Protein AF-A0A9D7NZW2-F1 (afdb_monomer_lite)

Radius of gyration: 24.14 Å; chains: 1; bounding box: 44×39×93 Å

Foldseek 3Di:
DDDDDDDDPCPDPVVVVVVVVVVVVVVVVLVVQLLVLLQLLLVLLVVLVVLVVCVVVVVDDLLVSLVSNVVSLVSNVVSLVSHDPPDPLNVLNVVLCVQNVDSVSSSCCVVVVVVVNNVSSVVSNVCQQPDADPPRDGSYDDDDD

Sequence (145 aa):
MTRSSLPYFSGSMMGLVTMALLSILTLGCLGSKQDRSIAKVGRHMQRIHEAEYAYSLRKATSSWTAARMHKEVEGIRKQFDVIADTAAIKEPLRAFLERWPTAERIEGSLIDGEQAFMSAVTGFYLRGLVQRKEGAKTMFPIRRP

pLDDT: mean 75.9, std 19.47, range [37.5, 97.56]

Structure (mmCIF, N/CA/C/O backbone):
data_AF-A0A9D7NZW2-F1
#
_entry.id   AF-A0A9D7NZW2-F1
#
loop_
_atom_site.group_PDB
_atom_site.id
_atom_site.type_symbol
_atom_site.label_atom_id
_atom_site.label_alt_id
_atom_site.label_comp_id
_atom_site.label_asym_id
_atom_site.label_entity_id
_atom_site.label_seq_id
_atom_site.pdbx_PDB_ins_code
_atom_site.Cartn_x
_atom_site.Cartn_y
_atom_site.Cartn_z
_atom_site.occupancy
_atom_site.B_iso_or_equiv
_atom_site.auth_seq_id
_atom_site.auth_comp_id
_atom_site.auth_asym_id
_atom_site.auth_atom_id
_atom_site.pdbx_PDB_model_num
ATOM 1 N N . MET A 1 1 ? -29.475 -17.629 75.521 1.00 45.56 1 MET A N 1
ATOM 2 C CA . MET A 1 1 ? -28.407 -16.748 75.004 1.00 45.56 1 MET A CA 1
ATOM 3 C C . MET A 1 1 ? -27.435 -17.597 74.204 1.00 45.56 1 MET A C 1
ATOM 5 O O . MET A 1 1 ? -26.778 -18.408 74.828 1.00 45.56 1 MET A O 1
ATOM 9 N N . THR A 1 2 ? -27.366 -17.413 72.881 1.00 44.94 2 THR A N 1
ATOM 10 C CA . THR A 1 2 ? -26.158 -17.555 72.035 1.00 44.94 2 THR A CA 1
ATOM 11 C C . THR A 1 2 ? -26.512 -17.056 70.630 1.00 44.94 2 THR A C 1
ATOM 13 O O . THR A 1 2 ? -27.337 -17.635 69.932 1.00 44.94 2 THR A O 1
ATOM 16 N N . ARG A 1 3 ? -25.934 -15.908 70.253 1.00 43.94 3 ARG A N 1
ATOM 17 C CA . ARG A 1 3 ? -25.918 -15.375 68.884 1.00 43.94 3 ARG A CA 1
ATOM 18 C C . ARG A 1 3 ? -24.909 -16.184 68.073 1.00 43.94 3 ARG A C 1
ATOM 20 O O . ARG A 1 3 ? -23.821 -16.466 68.571 1.00 43.94 3 ARG A O 1
ATOM 27 N N . SER A 1 4 ? -25.203 -16.459 66.810 1.00 42.22 4 SER A N 1
ATOM 28 C CA . SER A 1 4 ? -24.166 -16.789 65.832 1.00 42.22 4 SER A CA 1
ATOM 29 C C . SER A 1 4 ? -24.454 -16.048 64.535 1.00 42.22 4 SER A C 1
ATOM 31 O O . SER A 1 4 ? -25.570 -16.018 64.026 1.00 42.22 4 SER A O 1
ATOM 33 N N . SER A 1 5 ? -23.424 -15.325 64.135 1.00 44.28 5 SER A N 1
ATOM 34 C CA . SER A 1 5 ? -23.350 -14.205 63.215 1.00 44.28 5 SER A CA 1
ATOM 35 C C . SER A 1 5 ? -23.244 -14.640 61.756 1.00 44.28 5 SER A C 1
ATOM 37 O O . SER A 1 5 ? -22.528 -15.583 61.434 1.00 44.28 5 SER A O 1
ATOM 39 N N . LEU A 1 6 ? -23.909 -13.886 60.878 1.00 46.72 6 LEU A N 1
ATOM 40 C CA . LEU A 1 6 ? -23.685 -13.897 59.431 1.00 46.72 6 LEU A CA 1
ATOM 41 C C . LEU A 1 6 ? -22.228 -13.514 59.104 1.00 46.72 6 LEU A C 1
ATOM 43 O O . LEU A 1 6 ? -21.664 -12.658 59.795 1.00 46.72 6 LEU A O 1
ATOM 47 N N . PRO A 1 7 ? -21.622 -14.076 58.043 1.00 45.72 7 PRO A N 1
ATOM 48 C CA . PRO A 1 7 ? -20.312 -13.643 57.587 1.00 45.72 7 PRO A CA 1
ATOM 49 C C . PRO A 1 7 ? -20.412 -12.272 56.906 1.00 45.72 7 PRO A C 1
ATOM 51 O O . PRO A 1 7 ? -21.147 -12.072 55.940 1.00 45.72 7 PRO A O 1
ATOM 54 N N . TYR A 1 8 ? -19.636 -11.329 57.433 1.00 40.97 8 TYR A N 1
ATOM 55 C CA . TYR A 1 8 ? -19.355 -10.029 56.836 1.00 40.97 8 TYR A CA 1
ATOM 56 C C . TYR A 1 8 ? -18.543 -10.238 55.546 1.00 40.97 8 TYR A C 1
ATOM 58 O O . TYR A 1 8 ? -17.362 -10.574 55.592 1.00 40.97 8 TYR A O 1
ATOM 66 N N . PHE A 1 9 ? -19.164 -10.024 54.386 1.00 43.81 9 PHE A N 1
ATOM 67 C CA . PHE A 1 9 ? -18.452 -9.833 53.122 1.00 43.81 9 PHE A CA 1
ATOM 68 C C . PHE A 1 9 ? -17.892 -8.403 53.094 1.00 43.81 9 PHE A C 1
ATOM 70 O O . PHE A 1 9 ? -18.504 -7.491 52.543 1.00 43.81 9 PHE A O 1
ATOM 77 N N . SER A 1 10 ? -16.720 -8.179 53.693 1.00 41.91 10 SER A N 1
ATOM 78 C CA . SER A 1 10 ? -15.925 -6.969 53.437 1.00 41.91 10 SER A CA 1
ATOM 79 C C . SER A 1 10 ? -14.994 -7.198 52.241 1.00 41.91 10 SER A C 1
ATOM 81 O O . SER A 1 10 ? -13.768 -7.186 52.337 1.00 41.91 10 SER A O 1
ATOM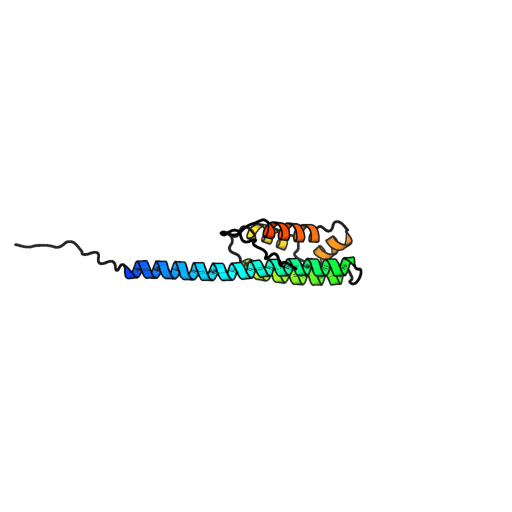 83 N N . GLY A 1 11 ? -15.595 -7.418 51.071 1.00 45.88 11 GLY A N 1
ATOM 84 C CA . GLY A 1 11 ? -14.885 -7.339 49.798 1.00 45.88 11 GLY A CA 1
ATOM 85 C C . GLY A 1 11 ? -14.524 -5.881 49.525 1.00 45.88 11 GLY A C 1
ATOM 86 O O . GLY A 1 11 ? -15.383 -5.082 49.167 1.00 45.88 11 GLY A O 1
ATOM 87 N N . SER A 1 12 ? -13.262 -5.524 49.757 1.00 46.00 12 SER A N 1
ATOM 88 C CA . SER A 1 12 ? -12.729 -4.176 49.560 1.00 46.00 12 SER A CA 1
ATOM 89 C C . SER A 1 12 ? -13.046 -3.642 48.156 1.00 46.00 12 SER A C 1
ATOM 91 O O . SER A 1 12 ? -12.507 -4.128 47.159 1.00 46.00 12 SER A O 1
ATOM 93 N N . MET A 1 13 ? -13.869 -2.588 48.078 1.00 46.97 13 MET A N 1
ATOM 94 C CA . MET A 1 13 ? -14.114 -1.809 46.853 1.00 46.97 13 MET A CA 1
ATOM 95 C C . MET A 1 13 ? -12.811 -1.346 46.172 1.00 46.97 13 MET A C 1
ATOM 97 O O . MET A 1 13 ? -12.808 -1.109 44.966 1.00 46.97 13 MET A O 1
ATOM 101 N N . MET A 1 14 ? -11.686 -1.262 46.896 1.00 43.72 14 MET A N 1
ATOM 102 C CA . MET A 1 14 ? -10.393 -0.872 46.318 1.00 43.72 14 MET A CA 1
ATOM 103 C C . MET A 1 14 ? -9.835 -1.913 45.335 1.00 43.72 14 MET A C 1
ATOM 105 O O . MET A 1 14 ? -9.137 -1.530 44.396 1.00 43.72 14 MET A O 1
ATOM 109 N N . GLY A 1 15 ? -10.163 -3.204 45.491 1.00 41.41 15 GLY A N 1
ATOM 110 C CA . GLY A 1 15 ? -9.719 -4.265 44.571 1.00 41.41 15 GLY A CA 1
ATOM 111 C C . GLY A 1 15 ? -10.400 -4.200 43.197 1.00 41.41 15 GLY A C 1
ATOM 112 O O . GLY A 1 15 ? -9.761 -4.398 42.167 1.00 41.41 15 GLY A O 1
ATOM 113 N N . LEU A 1 16 ? -11.688 -3.841 43.166 1.00 45.28 16 LEU A N 1
ATOM 114 C CA . LEU A 1 16 ? -12.441 -3.652 41.919 1.00 45.28 16 LEU A CA 1
ATOM 115 C C . LEU A 1 16 ? -12.025 -2.366 41.191 1.00 45.28 16 LEU A C 1
ATOM 117 O O . LEU A 1 16 ? -11.879 -2.365 39.969 1.00 45.28 16 LEU A O 1
ATOM 121 N N . VAL A 1 17 ? -11.773 -1.286 41.936 1.00 51.62 17 VAL A N 1
ATOM 122 C CA . VAL A 1 17 ? -11.343 -0.001 41.363 1.00 51.62 17 VAL A CA 1
ATOM 123 C C . VAL A 1 17 ? -9.935 -0.093 40.760 1.00 51.62 17 VAL A C 1
ATOM 125 O O . VAL A 1 17 ? -9.697 0.443 39.678 1.00 51.62 17 VAL A O 1
ATOM 128 N N . THR A 1 18 ? -9.010 -0.821 41.396 1.00 51.69 18 THR A N 1
ATOM 129 C CA . THR A 1 18 ? -7.650 -1.020 40.856 1.00 51.69 18 THR A CA 1
ATOM 130 C C . THR A 1 18 ? -7.635 -1.886 39.594 1.00 51.69 18 THR A C 1
ATOM 132 O O . THR A 1 18 ? -6.951 -1.533 38.633 1.00 51.69 18 THR A O 1
ATOM 135 N N . MET A 1 19 ? -8.442 -2.950 39.532 1.00 45.84 19 MET A N 1
ATOM 136 C CA . MET A 1 19 ? -8.615 -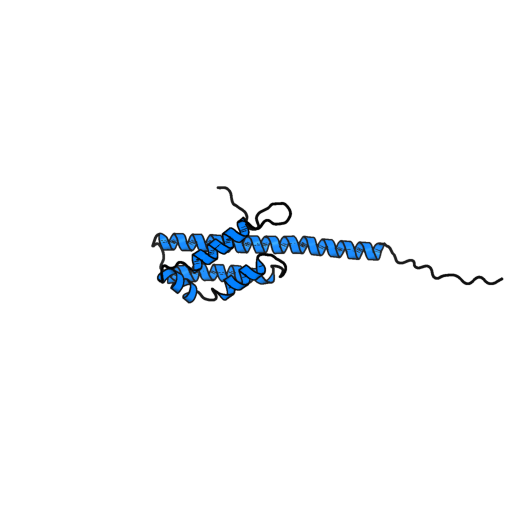3.768 38.319 1.00 45.84 19 MET A CA 1
ATOM 137 C C . MET A 1 19 ? -9.222 -2.969 37.151 1.00 45.84 19 MET A C 1
ATOM 139 O O . MET A 1 19 ? -8.755 -3.075 36.013 1.00 45.84 19 MET A O 1
ATOM 143 N N . ALA A 1 20 ? -10.210 -2.111 37.422 1.00 50.22 20 ALA A N 1
ATOM 144 C CA . ALA A 1 20 ? -10.810 -1.244 36.407 1.00 50.22 20 ALA A CA 1
ATOM 145 C C . ALA A 1 20 ? -9.817 -0.187 35.880 1.00 50.22 20 ALA A C 1
ATOM 147 O O . ALA A 1 20 ? -9.712 0.016 34.671 1.00 50.22 20 ALA A O 1
ATOM 148 N N . LEU A 1 21 ? -9.022 0.436 36.758 1.00 46.97 21 LEU A N 1
ATOM 149 C CA . LEU A 1 21 ? -8.011 1.432 36.372 1.00 46.97 21 LEU A CA 1
ATOM 150 C C . LEU A 1 21 ? -6.861 0.835 35.541 1.00 46.97 21 LEU A C 1
ATOM 152 O O . LEU A 1 21 ? -6.436 1.452 34.564 1.00 46.97 21 LEU A O 1
ATOM 156 N N . LEU A 1 22 ? -6.394 -0.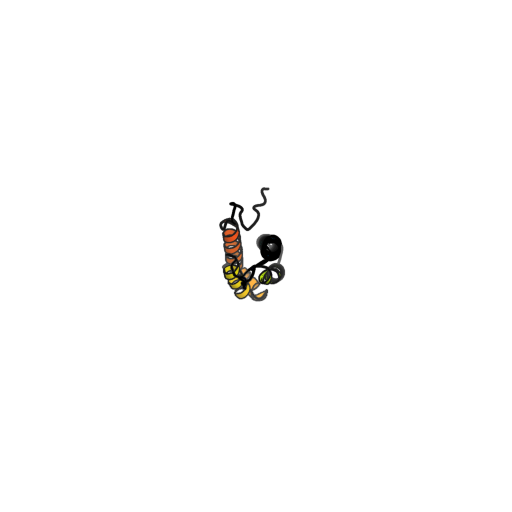376 35.867 1.00 46.31 22 LEU A N 1
ATOM 157 C CA . LEU A 1 22 ? -5.391 -1.105 35.071 1.00 46.31 22 LEU A CA 1
ATOM 158 C C . LEU A 1 22 ? -5.922 -1.506 33.684 1.00 46.31 22 LEU A C 1
ATOM 160 O O . LEU A 1 22 ? -5.193 -1.434 32.690 1.00 46.31 22 LEU A O 1
ATOM 164 N N . SER A 1 23 ? -7.205 -1.857 33.599 1.00 45.78 23 SER A N 1
ATOM 165 C CA . SER A 1 23 ? -7.876 -2.156 32.328 1.00 45.78 23 SER A CA 1
ATOM 166 C C . SER A 1 23 ? -7.977 -0.908 31.437 1.00 45.78 23 SER A C 1
ATOM 168 O O . SER A 1 23 ? -7.725 -0.973 30.237 1.00 45.78 23 SER A O 1
ATOM 170 N N . ILE A 1 24 ? -8.246 0.264 32.019 1.00 49.97 24 ILE A N 1
ATOM 171 C CA . ILE A 1 24 ? -8.351 1.534 31.277 1.00 49.97 24 ILE A CA 1
ATOM 172 C C . ILE A 1 24 ? -6.968 2.057 30.838 1.00 49.97 24 ILE A C 1
ATOM 174 O O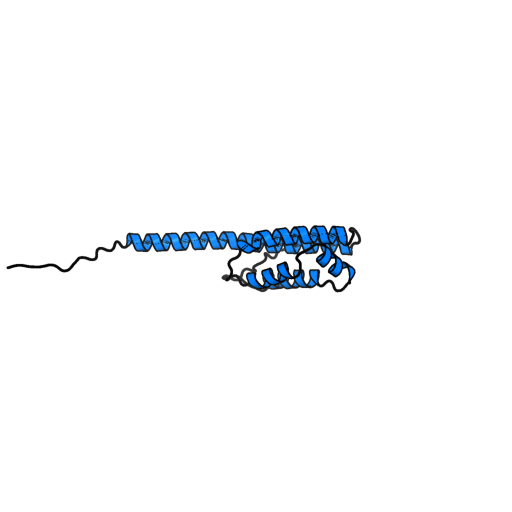 . ILE A 1 24 ? -6.816 2.546 29.716 1.00 49.97 24 ILE A O 1
ATOM 178 N N . LEU A 1 25 ? -5.931 1.910 31.672 1.00 44.69 25 LEU A N 1
ATOM 179 C CA . LEU A 1 25 ? -4.551 2.300 31.335 1.00 44.69 25 LEU A CA 1
ATOM 180 C C . LEU A 1 25 ? -3.947 1.445 30.211 1.00 44.69 25 LEU A C 1
ATOM 182 O O . LEU A 1 25 ? -3.237 1.969 29.346 1.00 44.69 25 LEU A O 1
ATOM 186 N N . THR A 1 26 ? -4.243 0.143 30.187 1.00 46.91 26 THR A N 1
ATOM 187 C CA . THR A 1 26 ? -3.812 -0.749 29.097 1.00 46.91 26 THR A CA 1
ATOM 188 C C . THR A 1 26 ? -4.541 -0.430 27.790 1.00 46.91 26 THR A C 1
ATOM 190 O O . THR A 1 26 ? -3.883 -0.313 26.754 1.00 46.91 26 THR A O 1
ATOM 193 N N . LEU A 1 27 ? -5.850 -0.163 27.835 1.00 47.56 27 LEU A N 1
ATOM 194 C CA . LEU A 1 27 ? -6.645 0.261 26.673 1.00 47.56 27 LEU A CA 1
ATOM 195 C C . LEU A 1 27 ? -6.163 1.597 26.073 1.00 47.56 27 LEU A C 1
ATOM 197 O O . LEU A 1 27 ? -5.991 1.698 24.856 1.00 47.56 27 LEU A O 1
ATOM 201 N N . GLY A 1 28 ? -5.857 2.600 26.906 1.00 44.81 28 GLY A N 1
ATOM 202 C CA . GLY A 1 28 ? -5.348 3.900 26.442 1.00 44.81 28 GLY A CA 1
ATOM 203 C C . GLY A 1 28 ? -3.954 3.825 25.800 1.00 44.81 28 GLY A C 1
ATOM 204 O O . GLY A 1 28 ? -3.692 4.453 24.768 1.00 44.81 28 GLY A O 1
ATOM 205 N N . CYS A 1 29 ? -3.056 3.004 26.358 1.00 53.31 29 CYS A N 1
ATOM 206 C CA . CYS A 1 29 ? -1.724 2.779 25.789 1.00 53.31 29 CYS A CA 1
ATOM 207 C C . CYS A 1 29 ? -1.767 1.964 24.485 1.00 53.31 29 CYS A C 1
ATOM 209 O O . CYS A 1 29 ? -1.044 2.309 23.542 1.00 53.31 29 CYS A O 1
ATOM 211 N N . LEU A 1 30 ? -2.607 0.922 24.400 1.00 55.03 30 LEU A N 1
ATOM 212 C CA . LEU A 1 30 ? -2.778 0.129 23.176 1.00 55.03 30 LEU A CA 1
ATOM 213 C C . LEU A 1 30 ? -3.347 0.970 22.028 1.00 55.03 30 LEU A C 1
ATOM 215 O O . LEU A 1 30 ? -2.792 0.924 20.927 1.00 55.03 30 LEU A O 1
ATOM 219 N N . GLY A 1 31 ? -4.359 1.805 22.296 1.00 59.91 31 GLY A N 1
ATOM 220 C CA . GLY A 1 31 ? -4.915 2.727 21.300 1.00 59.91 31 GLY A CA 1
ATOM 221 C C . GLY A 1 31 ? -3.848 3.656 20.714 1.00 59.91 31 GLY A C 1
ATOM 222 O O . GLY A 1 31 ? -3.717 3.778 19.497 1.00 59.91 31 GLY A O 1
ATOM 223 N N . SER A 1 32 ? -2.977 4.223 21.559 1.00 72.12 32 SER A N 1
ATOM 224 C CA . SER A 1 32 ? -1.898 5.112 21.098 1.00 72.12 32 SER A CA 1
ATOM 225 C C . SER A 1 32 ? -0.835 4.412 20.230 1.00 72.12 32 SER A C 1
ATOM 227 O O . SER A 1 32 ? -0.298 5.014 19.294 1.00 72.12 32 SER A O 1
ATOM 229 N N . LYS A 1 33 ? -0.515 3.140 20.517 1.00 81.19 33 LYS A N 1
ATOM 230 C CA . LYS A 1 33 ? 0.469 2.350 19.756 1.00 81.19 33 LYS A CA 1
ATOM 231 C C . LYS A 1 33 ? -0.098 1.912 18.412 1.00 81.19 33 LYS A C 1
ATOM 233 O O . LYS A 1 33 ? 0.567 2.109 17.394 1.00 81.19 33 LYS A O 1
ATOM 238 N N . GLN A 1 34 ? -1.325 1.396 18.404 1.00 83.88 34 GLN A N 1
ATOM 239 C CA . GLN A 1 34 ? -2.035 1.040 17.179 1.00 83.88 34 GLN A CA 1
ATOM 240 C C . GLN A 1 34 ? -2.161 2.257 16.261 1.00 83.88 34 GLN A C 1
ATOM 242 O O . GLN A 1 34 ? -1.817 2.182 15.084 1.00 83.88 34 GLN A O 1
ATOM 247 N N . ASP A 1 35 ? -2.540 3.412 16.802 1.00 82.25 35 ASP A N 1
ATOM 248 C CA . ASP A 1 35 ? -2.680 4.649 16.037 1.00 82.25 35 ASP A CA 1
ATOM 249 C C . ASP A 1 35 ? -1.385 5.079 15.345 1.00 82.25 35 ASP A C 1
ATOM 251 O O . ASP A 1 35 ? -1.393 5.445 14.164 1.00 82.25 35 ASP A O 1
ATOM 255 N N . ARG A 1 36 ? -0.254 4.981 16.050 1.00 85.44 36 ARG A N 1
ATOM 256 C CA . ARG A 1 36 ? 1.070 5.251 15.473 1.00 85.44 36 ARG A CA 1
ATOM 257 C C . ARG A 1 36 ? 1.430 4.246 14.382 1.00 85.44 36 ARG A C 1
ATOM 259 O O . ARG A 1 36 ? 2.014 4.656 13.377 1.00 85.44 36 ARG A O 1
ATOM 266 N N . SER A 1 37 ? 1.097 2.970 14.563 1.00 88.69 37 SER A N 1
ATOM 267 C CA . SER A 1 37 ? 1.331 1.916 13.567 1.00 88.69 37 SER A CA 1
ATOM 268 C C . SER A 1 37 ? 0.499 2.138 12.306 1.00 88.69 37 SER A C 1
ATOM 270 O O . SER A 1 37 ? 1.056 2.138 11.211 1.00 88.69 37 SER A O 1
ATOM 272 N N . ILE A 1 38 ? -0.788 2.467 12.441 1.00 86.50 38 ILE A N 1
ATOM 273 C CA . ILE A 1 38 ? -1.660 2.832 11.311 1.00 86.50 38 ILE A CA 1
ATOM 274 C C . ILE A 1 38 ? -1.094 4.048 10.565 1.00 86.50 38 ILE A C 1
ATOM 276 O O . ILE A 1 38 ? -0.971 4.036 9.340 1.00 86.50 38 ILE A O 1
ATOM 280 N N . ALA A 1 39 ? -0.653 5.079 11.292 1.00 84.62 39 ALA A N 1
ATOM 281 C CA . ALA A 1 39 ? -0.036 6.250 10.675 1.00 84.62 39 ALA A CA 1
ATOM 282 C C . ALA A 1 39 ? 1.282 5.919 9.943 1.00 84.62 39 ALA A C 1
ATOM 284 O O . ALA A 1 39 ? 1.601 6.559 8.940 1.00 84.62 39 ALA A O 1
ATOM 285 N N . LYS A 1 40 ? 2.064 4.940 10.423 1.00 90.88 40 LYS A N 1
ATOM 286 C CA . LYS A 1 40 ? 3.258 4.444 9.713 1.00 90.88 40 LYS A CA 1
ATOM 287 C C . LYS A 1 40 ? 2.881 3.726 8.421 1.00 90.88 40 LYS A C 1
ATOM 289 O O . LYS A 1 40 ? 3.508 4.010 7.407 1.00 90.88 40 LYS A O 1
ATOM 294 N N . VAL A 1 41 ? 1.850 2.875 8.438 1.00 91.12 41 VAL A N 1
ATOM 295 C CA . VAL A 1 41 ? 1.342 2.214 7.222 1.00 91.12 41 VAL A CA 1
ATOM 296 C C . VAL A 1 41 ? 0.983 3.256 6.160 1.00 91.12 41 VAL A C 1
ATOM 298 O O . VAL A 1 41 ? 1.471 3.169 5.038 1.00 91.12 41 VAL A O 1
ATOM 301 N N . GLY A 1 42 ? 0.237 4.303 6.530 1.00 87.50 42 GLY A N 1
ATOM 302 C CA . GLY A 1 42 ? -0.100 5.392 5.604 1.00 87.50 42 GLY A CA 1
ATOM 303 C C . GLY A 1 42 ? 1.125 6.105 5.013 1.00 87.50 42 GLY A C 1
ATOM 304 O O . GLY A 1 42 ? 1.143 6.410 3.824 1.00 87.50 42 GLY A O 1
ATOM 305 N N . ARG A 1 43 ? 2.185 6.323 5.809 1.00 89.31 43 ARG A N 1
ATOM 306 C CA . ARG A 1 43 ? 3.444 6.922 5.319 1.00 89.31 43 ARG A CA 1
ATOM 307 C C . ARG A 1 43 ? 4.182 6.028 4.327 1.00 89.31 43 ARG A C 1
ATOM 309 O O . ARG A 1 43 ? 4.744 6.544 3.368 1.00 89.31 43 ARG A O 1
ATOM 316 N N . HIS A 1 44 ? 4.196 4.718 4.550 1.00 94.12 44 HIS A N 1
ATOM 317 C CA . HIS A 1 44 ? 4.796 3.780 3.604 1.00 94.12 44 HIS A CA 1
ATOM 318 C C . HIS A 1 44 ? 4.019 3.749 2.281 1.00 94.12 44 HIS A C 1
ATOM 320 O O . HIS A 1 44 ? 4.638 3.821 1.225 1.00 94.12 44 HIS A O 1
ATOM 326 N N . MET A 1 45 ? 2.679 3.766 2.325 1.00 91.94 45 MET A N 1
ATOM 327 C CA . MET A 1 45 ? 1.855 3.877 1.110 1.00 91.94 45 MET A CA 1
ATOM 328 C C . MET A 1 45 ? 2.149 5.165 0.327 1.00 91.94 45 MET A C 1
ATOM 330 O O . MET A 1 45 ? 2.303 5.130 -0.890 1.00 91.94 45 MET A O 1
ATOM 334 N N . GLN A 1 46 ? 2.314 6.297 1.016 1.00 88.69 46 GLN A N 1
ATOM 335 C CA . GLN A 1 46 ? 2.701 7.555 0.371 1.00 88.69 46 GLN A CA 1
ATOM 336 C C . GLN A 1 46 ? 4.084 7.471 -0.301 1.00 88.69 46 GLN A C 1
ATOM 338 O O . GLN A 1 46 ? 4.248 7.920 -1.430 1.00 88.69 46 GLN A O 1
ATOM 343 N N . ARG A 1 47 ? 5.076 6.857 0.352 1.00 91.75 47 ARG A N 1
ATOM 344 C CA . ARG A 1 47 ? 6.419 6.674 -0.231 1.00 91.75 47 ARG A CA 1
ATOM 345 C C . ARG A 1 47 ? 6.427 5.741 -1.438 1.00 91.75 47 ARG A C 1
ATOM 347 O O . ARG A 1 47 ? 7.251 5.914 -2.331 1.00 91.75 47 ARG A O 1
ATOM 354 N N . ILE A 1 48 ? 5.515 4.770 -1.475 1.00 93.44 48 ILE A N 1
ATOM 355 C CA . ILE A 1 48 ? 5.302 3.932 -2.658 1.00 93.44 48 ILE A CA 1
ATOM 356 C C . ILE A 1 48 ? 4.814 4.796 -3.831 1.00 93.44 48 ILE A C 1
ATOM 358 O O . ILE A 1 48 ? 5.373 4.690 -4.919 1.00 93.44 48 ILE A O 1
ATOM 362 N N . HIS A 1 49 ? 3.867 5.715 -3.608 1.00 89.62 49 HIS A N 1
ATOM 363 C CA . HIS A 1 49 ? 3.457 6.684 -4.635 1.00 89.62 49 HIS A CA 1
ATOM 364 C C . HIS A 1 49 ? 4.602 7.603 -5.089 1.00 89.62 49 HIS A C 1
ATOM 366 O O . HIS A 1 49 ? 4.737 7.869 -6.278 1.00 89.62 49 HIS A O 1
ATOM 372 N N . GLU A 1 50 ? 5.467 8.058 -4.180 1.00 88.38 50 GLU A N 1
ATOM 373 C CA . GLU A 1 50 ? 6.646 8.859 -4.552 1.00 88.38 50 GLU A CA 1
ATOM 374 C C . GLU A 1 50 ? 7.626 8.073 -5.443 1.00 88.38 50 GLU A C 1
ATOM 376 O O . GLU A 1 50 ? 8.214 8.634 -6.371 1.00 88.38 50 GLU A O 1
ATOM 381 N N . ALA A 1 51 ? 7.798 6.772 -5.183 1.00 89.00 51 ALA A N 1
ATOM 382 C CA . ALA A 1 51 ? 8.616 5.897 -6.020 1.00 89.00 51 ALA A CA 1
ATOM 383 C C . ALA A 1 51 ? 7.989 5.681 -7.408 1.00 89.00 51 ALA A C 1
ATOM 385 O O . ALA A 1 51 ? 8.708 5.726 -8.406 1.00 89.00 51 ALA A O 1
ATOM 386 N N . GLU A 1 52 ? 6.666 5.501 -7.480 1.00 88.31 52 GLU A N 1
ATOM 387 C CA . GLU A 1 52 ? 5.930 5.397 -8.749 1.00 88.31 52 GLU A CA 1
ATOM 388 C C . GLU A 1 52 ? 6.086 6.667 -9.583 1.00 88.31 52 GLU A C 1
ATOM 390 O O . GLU A 1 52 ? 6.432 6.593 -10.760 1.00 88.31 52 GLU A O 1
ATOM 395 N N . TYR A 1 53 ? 5.951 7.833 -8.954 1.00 84.81 53 TYR A N 1
ATOM 396 C CA . TYR A 1 53 ? 6.122 9.112 -9.629 1.00 84.81 53 TYR A CA 1
ATOM 397 C C . TYR A 1 53 ? 7.537 9.281 -10.211 1.00 84.81 53 TYR A C 1
ATOM 399 O O . TYR A 1 53 ? 7.716 9.771 -11.324 1.00 84.81 53 TYR A O 1
ATOM 407 N N . ALA A 1 54 ? 8.578 8.843 -9.497 1.00 83.56 54 ALA A N 1
ATOM 408 C CA . ALA A 1 54 ? 9.939 8.866 -10.036 1.00 83.56 54 ALA A CA 1
ATOM 409 C C . ALA A 1 54 ? 10.104 7.933 -11.253 1.00 83.56 54 ALA A C 1
ATOM 411 O O . ALA A 1 54 ? 10.804 8.285 -12.210 1.00 83.56 54 ALA A O 1
ATOM 412 N N . TYR A 1 55 ? 9.450 6.770 -11.229 1.00 84.94 55 TYR A N 1
ATOM 413 C CA . TYR A 1 55 ? 9.446 5.816 -12.337 1.00 84.94 55 TYR A CA 1
ATOM 414 C C . TYR A 1 55 ? 8.703 6.347 -13.566 1.00 84.94 55 TYR A C 1
ATOM 416 O O . TYR A 1 55 ? 9.246 6.290 -14.669 1.00 84.94 55 TYR A O 1
ATOM 424 N N . SER A 1 56 ? 7.519 6.942 -13.391 1.00 84.06 56 SER A N 1
ATOM 425 C CA . SER A 1 56 ? 6.734 7.510 -14.498 1.00 84.06 56 SER A CA 1
ATOM 426 C C . SER A 1 56 ? 7.445 8.682 -15.184 1.00 84.06 56 SER A C 1
ATOM 428 O O . SER A 1 56 ? 7.350 8.845 -16.401 1.00 84.06 56 SER A O 1
ATOM 430 N N . LEU A 1 57 ? 8.276 9.425 -14.446 1.00 84.00 57 LEU A N 1
ATOM 431 C CA . LEU A 1 57 ? 9.191 10.431 -14.998 1.00 84.00 57 LEU A CA 1
ATOM 432 C C . LEU A 1 57 ? 10.430 9.845 -15.706 1.00 84.00 57 LEU A C 1
ATOM 434 O O . LEU A 1 57 ? 11.326 10.603 -16.082 1.00 84.00 57 LEU A O 1
ATOM 438 N N . ARG A 1 58 ? 10.518 8.516 -15.867 1.00 80.19 58 ARG A N 1
ATOM 439 C CA . ARG A 1 58 ? 11.665 7.778 -16.433 1.00 80.19 58 ARG A CA 1
ATOM 440 C C . ARG A 1 58 ? 12.997 8.068 -15.730 1.00 80.19 58 ARG A C 1
ATOM 442 O O . ARG A 1 58 ? 14.061 7.949 -16.332 1.00 80.19 58 ARG A O 1
ATOM 449 N N . LYS A 1 59 ? 12.951 8.438 -14.446 1.00 77.94 59 LYS A N 1
ATOM 450 C CA . LYS A 1 59 ? 14.147 8.713 -13.625 1.00 77.94 59 LYS A CA 1
ATOM 451 C C . LYS A 1 59 ? 14.717 7.457 -12.960 1.00 77.94 59 LYS A C 1
ATOM 453 O O . LYS A 1 59 ? 15.753 7.536 -12.307 1.00 77.94 59 LYS A O 1
ATOM 458 N N . ALA A 1 60 ? 14.039 6.320 -13.098 1.00 81.00 60 ALA A N 1
ATOM 459 C CA . ALA A 1 60 ? 14.422 5.043 -12.512 1.00 81.00 60 ALA A CA 1
ATOM 460 C C . ALA A 1 60 ? 14.002 3.873 -13.413 1.00 81.00 60 ALA A C 1
ATOM 462 O O . ALA A 1 60 ? 13.076 3.995 -14.213 1.00 81.00 60 ALA A O 1
ATOM 463 N N . THR A 1 61 ? 14.670 2.729 -13.260 1.00 88.56 61 THR A N 1
ATOM 464 C CA . THR A 1 61 ? 14.272 1.471 -13.907 1.00 88.56 61 THR A CA 1
ATOM 465 C C . THR A 1 61 ? 13.139 0.794 -13.132 1.00 88.56 61 THR A C 1
ATOM 467 O O . THR A 1 61 ? 12.919 1.089 -11.951 1.00 88.56 61 THR A O 1
ATOM 470 N N . SER A 1 62 ? 12.427 -0.132 -13.781 1.00 89.06 62 SER A N 1
ATOM 471 C CA . SER A 1 62 ? 11.377 -0.946 -13.151 1.00 89.06 62 SER A CA 1
ATOM 472 C C . SER A 1 62 ? 11.917 -1.703 -11.937 1.00 89.06 62 SER A C 1
ATOM 474 O O . SER A 1 62 ? 11.363 -1.578 -10.849 1.00 89.06 62 SER A O 1
ATOM 476 N N . SER A 1 63 ? 13.059 -2.378 -12.091 1.00 92.50 63 SER A N 1
ATOM 477 C CA . SER A 1 63 ? 13.694 -3.180 -11.041 1.00 92.50 63 SER A CA 1
ATOM 478 C C . SER A 1 63 ? 14.088 -2.351 -9.819 1.00 92.50 63 SER A C 1
ATOM 480 O O . SER A 1 63 ? 13.738 -2.686 -8.685 1.00 92.50 63 SER A O 1
ATOM 482 N N . TRP A 1 64 ? 14.741 -1.201 -10.033 1.00 92.81 64 TRP A N 1
ATOM 483 C CA . TRP A 1 64 ? 15.107 -0.309 -8.930 1.00 92.81 64 TRP A CA 1
ATOM 484 C C . TRP A 1 64 ? 13.869 0.217 -8.194 1.00 92.81 64 TRP A C 1
ATOM 486 O O . TRP A 1 64 ? 13.840 0.280 -6.961 1.00 92.81 64 TRP A O 1
ATOM 496 N N . THR A 1 65 ? 12.828 0.569 -8.952 1.00 92.81 65 THR A N 1
ATOM 497 C CA . THR A 1 65 ? 11.569 1.088 -8.408 1.00 92.81 65 THR A CA 1
ATOM 498 C C . THR A 1 65 ? 10.850 0.018 -7.594 1.00 92.81 65 THR A C 1
ATOM 500 O O . THR A 1 65 ? 10.469 0.274 -6.451 1.00 92.81 65 THR A O 1
ATOM 503 N N . ALA A 1 66 ? 10.733 -1.194 -8.132 1.00 94.69 66 ALA A N 1
ATOM 504 C CA . ALA A 1 66 ? 10.101 -2.326 -7.473 1.00 94.69 66 ALA A CA 1
ATOM 505 C C . ALA A 1 66 ? 10.826 -2.716 -6.178 1.00 94.69 66 ALA A C 1
ATOM 507 O O . ALA A 1 66 ? 10.175 -2.891 -5.148 1.00 94.69 66 ALA A O 1
ATOM 508 N N . ALA A 1 67 ? 12.163 -2.753 -6.178 1.00 95.56 67 ALA A N 1
ATOM 509 C CA . ALA A 1 67 ? 12.950 -3.001 -4.969 1.00 95.56 67 ALA A CA 1
ATOM 510 C C . ALA A 1 67 ? 12.710 -1.926 -3.892 1.00 95.56 67 ALA A C 1
ATOM 512 O O . ALA A 1 67 ? 12.573 -2.230 -2.702 1.00 95.56 67 ALA A O 1
ATOM 513 N N . ARG A 1 68 ? 12.607 -0.653 -4.297 1.00 95.75 68 ARG A N 1
ATOM 514 C CA . ARG A 1 68 ? 12.301 0.451 -3.379 1.00 95.75 68 ARG A CA 1
ATOM 515 C C . ARG A 1 68 ? 10.884 0.347 -2.813 1.00 95.75 68 ARG A C 1
ATOM 517 O O . ARG A 1 68 ? 10.709 0.518 -1.609 1.00 95.75 68 ARG A O 1
ATOM 524 N N . MET A 1 69 ? 9.894 0.045 -3.648 1.00 96.25 69 MET A N 1
ATOM 525 C CA . MET A 1 69 ? 8.508 -0.162 -3.220 1.00 96.25 69 MET A CA 1
ATOM 526 C C . MET A 1 69 ? 8.385 -1.362 -2.278 1.00 96.25 69 MET A C 1
ATOM 528 O O . MET A 1 69 ? 7.752 -1.252 -1.230 1.00 96.25 69 MET A O 1
ATOM 532 N N . HIS A 1 70 ? 9.047 -2.476 -2.595 1.00 97.44 70 HIS A N 1
ATOM 533 C CA . HIS A 1 70 ? 9.072 -3.673 -1.753 1.00 97.44 70 HIS A CA 1
ATOM 534 C C . HIS A 1 70 ? 9.661 -3.391 -0.369 1.00 97.44 70 HIS A C 1
ATOM 536 O O . HIS A 1 70 ? 9.093 -3.800 0.641 1.00 97.44 70 HIS A O 1
ATOM 542 N N . LYS A 1 71 ? 10.727 -2.586 -0.284 1.00 97.56 71 LYS A N 1
ATOM 543 C CA . LYS A 1 71 ? 11.278 -2.139 1.005 1.00 97.56 71 LYS A CA 1
ATOM 544 C C . LYS A 1 71 ? 10.247 -1.396 1.864 1.00 97.56 71 LYS A C 1
ATOM 546 O O . LYS A 1 71 ? 10.236 -1.553 3.087 1.00 97.56 71 LYS A O 1
ATOM 551 N N . GLU A 1 72 ? 9.383 -0.591 1.250 1.00 97.31 72 GLU A N 1
ATOM 552 C CA . GLU A 1 72 ? 8.290 0.073 1.965 1.00 97.31 72 GLU A CA 1
ATOM 553 C C . GLU A 1 72 ? 7.185 -0.927 2.361 1.00 97.31 72 GLU A C 1
ATOM 555 O O . GLU A 1 72 ? 6.679 -0.838 3.481 1.00 97.31 72 GLU A O 1
ATOM 560 N N . VAL A 1 73 ? 6.876 -1.928 1.523 1.00 96.75 73 VAL A N 1
ATOM 561 C CA . VAL A 1 73 ? 5.974 -3.052 1.867 1.00 96.75 73 VAL A CA 1
ATOM 562 C C . VAL A 1 73 ? 6.491 -3.838 3.077 1.00 96.75 73 VAL A C 1
ATOM 564 O O . VAL A 1 73 ? 5.727 -4.140 3.993 1.00 96.75 73 VAL A O 1
ATOM 567 N N . GLU A 1 74 ? 7.795 -4.082 3.172 1.00 97.25 74 GLU A N 1
ATOM 568 C CA . GLU A 1 74 ? 8.404 -4.701 4.356 1.00 97.25 74 GLU A CA 1
ATOM 569 C C . GLU A 1 74 ? 8.332 -3.793 5.596 1.00 97.25 74 GLU A C 1
ATOM 571 O O . GLU A 1 74 ? 8.141 -4.257 6.725 1.00 97.25 74 GLU A O 1
ATOM 576 N N . GLY A 1 75 ? 8.408 -2.473 5.405 1.00 95.38 75 GLY A N 1
ATOM 577 C CA . GLY A 1 75 ? 8.118 -1.496 6.457 1.00 95.38 75 GLY A CA 1
ATOM 578 C C . GLY A 1 75 ? 6.687 -1.612 6.996 1.00 95.38 75 GLY A C 1
ATOM 579 O O . GLY A 1 75 ? 6.477 -1.555 8.214 1.00 95.38 75 GLY A O 1
ATOM 580 N N . ILE A 1 76 ? 5.723 -1.844 6.101 1.00 94.44 76 ILE A N 1
ATOM 581 C CA . ILE A 1 76 ? 4.314 -2.091 6.428 1.00 94.44 76 ILE A CA 1
ATOM 582 C C . ILE A 1 76 ? 4.148 -3.424 7.167 1.00 94.44 76 ILE A C 1
ATOM 584 O O . ILE A 1 76 ? 3.486 -3.448 8.207 1.00 94.44 76 ILE A O 1
ATOM 588 N N . ARG A 1 77 ? 4.782 -4.505 6.691 1.00 95.31 77 ARG A N 1
ATOM 589 C CA . ARG A 1 77 ? 4.729 -5.840 7.317 1.00 95.31 77 ARG A CA 1
ATOM 590 C C . ARG A 1 77 ? 5.140 -5.788 8.790 1.00 95.31 77 ARG A C 1
ATOM 592 O O . ARG A 1 77 ? 4.443 -6.329 9.639 1.00 95.31 77 ARG A O 1
ATOM 599 N N . LYS A 1 78 ? 6.176 -5.012 9.126 1.00 94.31 78 LYS A N 1
ATOM 600 C CA . LYS A 1 78 ? 6.623 -4.787 10.518 1.00 94.31 78 LYS A CA 1
ATOM 601 C C . LYS A 1 78 ? 5.595 -4.098 11.422 1.00 94.31 78 LYS A C 1
ATOM 603 O O . LYS A 1 78 ? 5.757 -4.113 12.638 1.00 94.31 78 LYS A O 1
ATOM 608 N N . GLN A 1 79 ? 4.590 -3.424 10.861 1.00 93.12 79 GLN A N 1
ATOM 609 C CA . GLN A 1 79 ? 3.515 -2.806 11.646 1.00 93.12 79 GLN A CA 1
ATOM 610 C C . GLN A 1 79 ? 2.308 -3.735 11.819 1.00 93.12 79 GLN A C 1
ATOM 612 O O . GLN A 1 79 ? 1.452 -3.438 12.652 1.00 93.12 79 GLN A O 1
ATOM 617 N N . PHE A 1 80 ? 2.228 -4.827 11.049 1.00 91.19 80 PHE A N 1
ATOM 618 C CA . PHE A 1 80 ? 1.052 -5.690 10.971 1.00 91.19 80 PHE A CA 1
ATOM 619 C C . PHE A 1 80 ? 0.671 -6.281 12.330 1.00 91.19 80 PHE A C 1
ATOM 621 O O . PHE A 1 80 ? -0.486 -6.172 12.727 1.00 91.19 80 PHE A O 1
ATOM 628 N N . ASP A 1 81 ? 1.633 -6.820 13.079 1.00 88.25 81 ASP A N 1
ATOM 629 C CA . ASP A 1 81 ? 1.380 -7.477 14.372 1.00 88.25 81 ASP A CA 1
ATOM 630 C C . ASP A 1 81 ? 0.970 -6.500 15.480 1.00 88.25 81 ASP A C 1
ATOM 632 O O . ASP A 1 81 ? 0.345 -6.882 16.463 1.00 88.25 81 ASP A O 1
ATOM 636 N N . VAL A 1 82 ? 1.281 -5.212 15.314 1.00 88.56 82 VAL A N 1
ATOM 637 C CA . VAL A 1 82 ? 0.910 -4.164 16.279 1.00 88.56 82 VAL A CA 1
ATOM 638 C C . VAL A 1 82 ? -0.538 -3.704 16.087 1.00 88.56 82 VAL A C 1
ATOM 640 O O . VAL A 1 82 ? -1.113 -3.069 16.970 1.00 88.56 82 VAL A O 1
ATOM 643 N N . ILE A 1 83 ? -1.131 -3.978 14.925 1.00 86.44 83 ILE A N 1
ATOM 644 C CA . ILE A 1 83 ? -2.518 -3.628 14.621 1.00 86.44 83 ILE A CA 1
ATOM 645 C C . ILE A 1 83 ? -3.413 -4.755 15.143 1.00 86.44 83 ILE A C 1
ATOM 647 O O . ILE A 1 83 ? -3.224 -5.909 14.761 1.00 86.44 83 ILE A O 1
ATOM 651 N N . ALA A 1 84 ? -4.386 -4.427 15.995 1.00 86.50 84 ALA A N 1
ATOM 652 C CA . ALA A 1 84 ? -5.322 -5.411 16.533 1.00 86.50 84 ALA A CA 1
ATOM 653 C C . ALA A 1 84 ? -6.118 -6.113 15.422 1.00 86.50 84 ALA A C 1
ATOM 655 O O . ALA A 1 84 ? -6.456 -5.497 14.408 1.00 86.50 84 ALA A O 1
ATOM 656 N N . ASP A 1 85 ? -6.474 -7.378 15.639 1.00 86.06 85 ASP A N 1
ATOM 657 C CA . ASP A 1 85 ? -7.246 -8.163 14.666 1.00 86.06 85 ASP A CA 1
ATOM 658 C C . ASP A 1 85 ? -8.657 -7.604 14.439 1.00 86.06 85 ASP A C 1
ATOM 660 O O . ASP A 1 85 ? -9.224 -7.741 13.360 1.00 86.06 85 ASP A O 1
ATOM 664 N N . THR A 1 86 ? -9.191 -6.883 15.425 1.00 82.75 86 THR A N 1
ATOM 665 C CA . THR A 1 86 ? -10.478 -6.180 15.342 1.00 82.75 86 THR A CA 1
ATOM 666 C C . THR A 1 86 ? -10.412 -4.873 14.548 1.00 82.75 86 THR A C 1
ATOM 668 O O . THR A 1 86 ? -11.446 -4.252 14.295 1.00 82.75 86 THR A O 1
ATOM 671 N N . ALA A 1 87 ? -9.222 -4.411 14.147 1.00 82.62 87 ALA A N 1
ATOM 672 C CA . ALA A 1 87 ? -9.092 -3.184 13.375 1.00 82.62 87 ALA A CA 1
ATOM 673 C C . ALA A 1 87 ? -9.617 -3.384 11.946 1.00 82.62 87 ALA A C 1
ATOM 675 O O . ALA A 1 87 ? -9.181 -4.283 11.231 1.00 82.62 87 ALA A O 1
ATOM 676 N N . ALA A 1 88 ? -10.460 -2.461 11.473 1.00 82.00 88 ALA A N 1
ATOM 677 C CA . ALA A 1 88 ? -11.080 -2.521 10.143 1.00 82.00 88 ALA A CA 1
ATOM 678 C C . ALA A 1 88 ? -10.086 -2.609 8.963 1.00 82.00 88 ALA A C 1
ATOM 680 O O . ALA A 1 88 ? -10.470 -2.973 7.851 1.00 82.00 88 ALA A O 1
ATOM 681 N N . ILE A 1 89 ? -8.816 -2.261 9.188 1.00 83.81 89 ILE A N 1
ATOM 682 C CA . ILE A 1 89 ? -7.753 -2.326 8.181 1.00 83.81 89 ILE A CA 1
ATOM 683 C C . ILE A 1 89 ? -6.983 -3.646 8.183 1.00 83.81 89 ILE A C 1
ATOM 685 O O . ILE A 1 89 ? -6.238 -3.875 7.236 1.00 83.81 89 ILE A O 1
ATOM 689 N N . LYS A 1 90 ? -7.106 -4.485 9.221 1.00 88.94 90 LYS A N 1
ATOM 690 C CA . LYS A 1 90 ? -6.248 -5.663 9.407 1.00 88.94 90 LYS A CA 1
ATOM 691 C C . LYS A 1 90 ? -6.403 -6.651 8.256 1.00 88.94 90 LYS A C 1
ATOM 693 O O . LYS A 1 90 ? -5.415 -6.973 7.605 1.00 88.94 90 LYS A O 1
ATOM 698 N N . GLU A 1 91 ? -7.632 -7.071 7.971 1.00 90.38 91 GLU A N 1
ATOM 699 C CA . GLU A 1 91 ? -7.922 -8.018 6.889 1.00 90.38 91 GLU A CA 1
ATOM 700 C C . GLU A 1 91 ? -7.541 -7.464 5.504 1.00 90.38 91 GLU A C 1
ATOM 702 O O . GLU A 1 91 ? -6.771 -8.120 4.797 1.00 90.38 91 GLU A O 1
ATOM 707 N N . PRO A 1 92 ? -7.940 -6.230 5.120 1.00 89.94 92 PRO A N 1
ATOM 708 C CA . PRO A 1 92 ? -7.446 -5.618 3.886 1.00 89.94 92 PRO A CA 1
ATOM 709 C C . PRO A 1 92 ? -5.916 -5.550 3.807 1.00 89.94 92 PRO A C 1
ATOM 711 O O . PRO A 1 92 ? -5.345 -5.698 2.726 1.00 89.94 92 PRO A O 1
ATOM 714 N N . LEU A 1 93 ? -5.245 -5.318 4.939 1.00 91.31 93 LEU A N 1
ATOM 715 C CA . LEU A 1 93 ? -3.793 -5.214 4.990 1.00 91.31 93 LEU A CA 1
ATOM 716 C C . LEU A 1 93 ? -3.128 -6.580 4.824 1.00 91.31 93 LEU A C 1
ATOM 718 O O . LEU A 1 93 ? -2.124 -6.677 4.123 1.00 91.31 93 LEU A O 1
ATOM 722 N N . ARG A 1 94 ? -3.703 -7.634 5.415 1.00 94.81 94 ARG A N 1
ATOM 723 C CA . ARG A 1 94 ? -3.243 -9.013 5.227 1.00 94.81 94 ARG A CA 1
ATOM 724 C C . ARG A 1 94 ? -3.301 -9.393 3.750 1.00 94.81 94 ARG A C 1
ATOM 726 O O . ARG A 1 94 ? -2.274 -9.747 3.180 1.00 94.81 94 ARG A O 1
ATOM 733 N N . ALA A 1 95 ? -4.458 -9.193 3.118 1.00 94.00 95 ALA A N 1
ATOM 734 C CA . ALA A 1 95 ? -4.653 -9.495 1.701 1.00 94.00 95 ALA A CA 1
ATOM 735 C C . ALA A 1 95 ? -3.674 -8.721 0.797 1.00 94.00 95 ALA A C 1
ATOM 737 O O . ALA A 1 95 ? -3.145 -9.269 -0.170 1.00 94.00 95 ALA A O 1
ATOM 738 N N . PHE A 1 96 ? -3.385 -7.455 1.122 1.00 94.50 96 PHE A N 1
ATOM 739 C CA . PHE A 1 96 ? -2.372 -6.672 0.412 1.00 94.50 96 PHE A CA 1
ATOM 740 C C . PHE A 1 96 ? -0.966 -7.284 0.548 1.00 94.50 96 PHE A C 1
ATOM 742 O O . PHE A 1 96 ? -0.272 -7.456 -0.454 1.00 94.50 96 PHE A O 1
ATOM 749 N N . LEU A 1 97 ? -0.551 -7.634 1.770 1.00 95.44 97 LEU A N 1
ATOM 750 C CA . LEU A 1 97 ? 0.784 -8.176 2.059 1.00 95.44 97 LEU A CA 1
ATOM 751 C C . LEU A 1 97 ? 1.005 -9.591 1.507 1.00 95.44 97 LEU A C 1
ATOM 753 O O . LEU A 1 97 ? 2.142 -9.949 1.195 1.00 95.44 97 LEU A O 1
ATOM 757 N N . GLU A 1 98 ? -0.055 -10.391 1.406 1.00 96.06 98 GLU A N 1
ATOM 758 C CA . GLU A 1 98 ? -0.035 -11.719 0.780 1.00 96.06 98 GLU A CA 1
ATOM 759 C C . GLU A 1 98 ? 0.017 -11.624 -0.746 1.00 96.06 98 GLU A C 1
ATOM 761 O O . GLU A 1 98 ? 0.717 -12.399 -1.397 1.00 96.06 98 GLU A O 1
ATOM 766 N N . ARG A 1 99 ? -0.684 -10.641 -1.328 1.00 95.00 99 ARG A N 1
ATOM 767 C CA . ARG A 1 99 ? -0.686 -10.419 -2.779 1.00 95.00 99 ARG A CA 1
ATOM 768 C C . ARG A 1 99 ? 0.655 -9.903 -3.298 1.00 95.00 99 ARG A C 1
ATOM 770 O O . ARG A 1 99 ? 0.988 -10.196 -4.444 1.00 95.00 99 ARG A O 1
ATOM 777 N N . TRP A 1 100 ? 1.418 -9.166 -2.489 1.00 95.56 100 TRP A N 1
ATOM 778 C CA . TRP A 1 100 ? 2.676 -8.523 -2.900 1.00 95.56 100 TRP A CA 1
ATOM 779 C C . TRP A 1 100 ? 3.872 -8.937 -2.023 1.00 95.56 100 TRP A C 1
ATOM 781 O O . TRP A 1 100 ? 4.428 -8.106 -1.304 1.00 95.56 100 TRP A O 1
ATOM 791 N N . PRO A 1 101 ? 4.286 -10.220 -2.058 1.00 94.81 101 PRO A N 1
ATOM 792 C CA . PRO A 1 101 ? 5.319 -10.738 -1.167 1.00 94.81 101 PRO A CA 1
ATOM 793 C C . PRO A 1 101 ? 6.749 -10.385 -1.601 1.00 94.8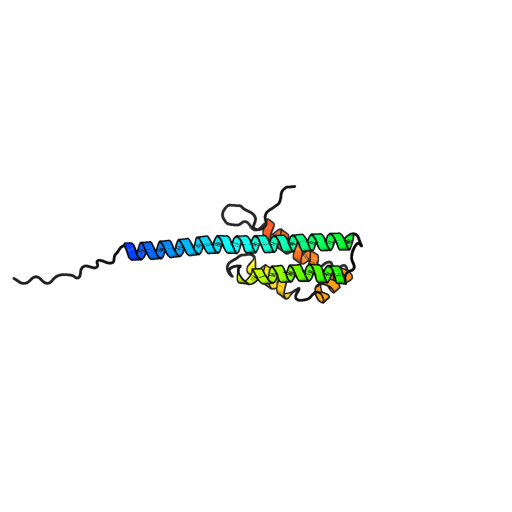1 101 PRO A C 1
ATOM 795 O O . PRO A 1 101 ? 7.635 -10.360 -0.749 1.00 94.81 101 PRO A O 1
ATOM 798 N N . THR A 1 102 ? 6.997 -10.114 -2.888 1.00 96.69 102 THR A N 1
ATOM 799 C CA . THR A 1 102 ? 8.355 -9.926 -3.430 1.00 96.69 102 THR A CA 1
ATOM 800 C C . THR A 1 102 ? 8.465 -8.740 -4.386 1.00 96.69 102 THR A C 1
ATOM 802 O O . THR A 1 102 ? 7.461 -8.250 -4.913 1.00 96.69 102 THR A O 1
ATOM 805 N N . ALA A 1 103 ? 9.701 -8.285 -4.617 1.00 95.75 103 ALA A N 1
ATOM 806 C CA . ALA A 1 103 ? 10.002 -7.209 -5.554 1.00 95.75 103 ALA A CA 1
ATOM 807 C C . ALA A 1 103 ? 9.720 -7.617 -7.007 1.00 95.75 103 ALA A C 1
ATOM 809 O O . ALA A 1 103 ? 9.180 -6.809 -7.752 1.00 95.75 103 ALA A O 1
ATOM 810 N N . GLU A 1 104 ? 9.985 -8.866 -7.395 1.00 95.56 104 GLU A N 1
ATOM 811 C CA . GLU A 1 104 ? 9.754 -9.364 -8.760 1.00 95.56 104 GLU A CA 1
ATOM 812 C C . GLU A 1 104 ? 8.271 -9.296 -9.132 1.00 95.56 104 GLU A C 1
ATOM 814 O O . GLU A 1 104 ? 7.913 -8.920 -10.245 1.00 95.56 104 GLU A O 1
ATOM 819 N N . ARG A 1 105 ? 7.380 -9.602 -8.180 1.00 94.62 105 ARG A N 1
ATOM 820 C CA . ARG A 1 105 ? 5.935 -9.512 -8.419 1.00 94.62 105 ARG A CA 1
ATOM 821 C C . ARG A 1 105 ? 5.471 -8.066 -8.582 1.00 94.62 105 ARG A C 1
ATOM 823 O O . ARG A 1 105 ? 4.582 -7.794 -9.386 1.00 94.62 105 ARG A O 1
ATOM 830 N N . ILE A 1 106 ? 6.058 -7.147 -7.815 1.00 94.50 106 ILE A N 1
ATOM 831 C CA . ILE A 1 106 ? 5.809 -5.709 -7.969 1.00 94.50 106 ILE A CA 1
ATOM 832 C C . ILE A 1 106 ? 6.338 -5.240 -9.327 1.00 94.50 106 ILE A C 1
ATOM 834 O O . ILE A 1 106 ? 5.634 -4.524 -10.032 1.00 94.50 106 ILE A O 1
ATOM 838 N N . GLU A 1 107 ? 7.536 -5.675 -9.716 1.00 93.81 107 GLU A N 1
ATOM 839 C CA . GLU A 1 107 ? 8.153 -5.328 -10.994 1.00 93.81 107 GLU A CA 1
ATOM 840 C C . GLU A 1 107 ? 7.308 -5.788 -12.184 1.00 93.81 107 GLU A C 1
ATOM 842 O O . GLU A 1 107 ? 7.030 -4.972 -13.061 1.00 93.81 107 GLU A O 1
ATOM 847 N N . GLY A 1 108 ? 6.832 -7.039 -12.178 1.00 91.94 108 GLY A N 1
ATOM 848 C CA . GLY A 1 108 ? 5.924 -7.546 -13.213 1.00 91.94 108 GLY A CA 1
ATOM 849 C C . GLY A 1 108 ? 4.703 -6.640 -13.380 1.00 91.94 108 GLY A C 1
ATOM 850 O O . GLY A 1 108 ? 4.422 -6.163 -14.472 1.00 91.94 108 GLY A O 1
ATOM 851 N N . SER A 1 109 ? 4.078 -6.236 -12.268 1.00 92.25 109 SER A N 1
ATOM 852 C CA . SER A 1 109 ? 2.948 -5.299 -12.305 1.00 92.25 109 SER A CA 1
ATOM 853 C C . SER A 1 109 ? 3.280 -3.907 -12.867 1.00 92.25 109 SER A C 1
ATOM 855 O O . SER A 1 109 ? 2.349 -3.205 -13.274 1.00 92.25 109 SER A O 1
ATOM 857 N N . LEU A 1 110 ? 4.536 -3.458 -12.811 1.00 87.94 110 LEU A N 1
ATOM 858 C CA . LEU A 1 110 ? 4.956 -2.180 -13.396 1.00 87.94 110 LEU A CA 1
ATOM 859 C C . LEU A 1 110 ? 5.183 -2.315 -14.905 1.00 87.94 110 LEU A C 1
ATOM 861 O O . LEU A 1 110 ? 4.819 -1.410 -15.654 1.00 87.94 110 LEU A O 1
ATOM 865 N N . ILE A 1 111 ? 5.770 -3.434 -15.336 1.00 87.06 111 ILE A N 1
ATOM 866 C CA . ILE A 1 111 ? 6.114 -3.705 -16.738 1.00 87.06 111 ILE A CA 1
ATOM 867 C C . ILE A 1 111 ? 4.865 -4.026 -17.561 1.00 87.06 111 ILE A C 1
ATOM 869 O O . ILE A 1 111 ? 4.725 -3.520 -18.673 1.00 87.06 111 ILE A O 1
ATOM 873 N N . ASP A 1 112 ? 3.935 -4.798 -16.995 1.00 80.19 112 ASP A N 1
ATOM 874 C CA . ASP A 1 112 ? 2.724 -5.263 -17.682 1.00 80.19 112 ASP A CA 1
ATOM 875 C C . ASP A 1 112 ? 1.728 -4.124 -17.983 1.00 80.19 112 ASP A C 1
ATOM 877 O O . ASP A 1 112 ? 0.714 -4.329 -18.645 1.00 80.19 112 ASP A O 1
ATOM 881 N N . GLY A 1 113 ? 1.981 -2.904 -17.490 1.00 67.00 113 GLY A N 1
ATOM 882 C CA . GLY A 1 113 ? 1.157 -1.718 -17.750 1.00 67.00 113 GLY A CA 1
ATOM 883 C C . GLY A 1 113 ? -0.205 -1.714 -17.044 1.00 67.00 113 GLY A C 1
ATOM 884 O O . GLY A 1 113 ? -0.842 -0.666 -16.965 1.00 67.00 113 GLY A O 1
ATOM 885 N N . GLU A 1 114 ? -0.627 -2.838 -16.459 1.00 70.88 114 GLU A N 1
ATOM 886 C CA . GLU A 1 114 ? -1.883 -2.966 -15.708 1.00 70.88 114 GLU A CA 1
ATOM 887 C C . GLU A 1 114 ? -1.895 -2.163 -14.398 1.00 70.88 114 GLU A C 1
ATOM 889 O O . GLU A 1 114 ? -2.955 -1.939 -13.812 1.00 70.88 114 GLU A O 1
ATOM 894 N N . GLN A 1 115 ? -0.720 -1.752 -13.902 1.00 80.75 115 GLN A N 1
ATOM 895 C CA . GLN A 1 115 ? -0.556 -1.008 -12.648 1.00 80.75 115 GLN A CA 1
ATOM 896 C C . GLN A 1 115 ? -1.296 -1.642 -11.449 1.00 80.75 115 GLN A C 1
ATOM 898 O O . GLN A 1 115 ? -1.684 -0.951 -10.504 1.00 80.75 115 GLN A O 1
ATOM 903 N N . ALA A 1 116 ? -1.481 -2.967 -11.449 1.00 89.81 116 ALA A N 1
ATOM 904 C CA . ALA A 1 116 ? -2.251 -3.689 -10.437 1.00 89.81 116 ALA A CA 1
ATOM 905 C C . ALA A 1 116 ? -1.742 -3.440 -9.005 1.00 89.81 116 ALA A C 1
ATOM 907 O O . ALA A 1 116 ? -2.540 -3.323 -8.069 1.00 89.81 116 ALA A O 1
ATOM 908 N N . PHE A 1 117 ? -0.425 -3.312 -8.831 1.00 92.69 117 PHE A N 1
ATOM 909 C CA . PHE A 1 117 ? 0.196 -2.931 -7.566 1.00 92.69 117 PHE A CA 1
ATOM 910 C C . PHE A 1 117 ? -0.236 -1.532 -7.122 1.00 92.69 117 PHE A C 1
ATOM 912 O O . PHE A 1 117 ? -0.723 -1.362 -6.005 1.00 92.69 117 PHE A O 1
ATOM 919 N N . MET A 1 118 ? -0.144 -0.541 -8.008 1.00 92.19 118 MET A N 1
ATOM 920 C CA . MET A 1 118 ? -0.500 0.843 -7.686 1.00 92.19 118 MET A CA 1
ATOM 921 C C . MET A 1 118 ? -2.000 1.029 -7.475 1.00 92.19 118 MET A C 1
ATOM 923 O O . MET A 1 118 ? -2.405 1.794 -6.598 1.00 92.19 118 MET A O 1
ATOM 927 N N . SER A 1 119 ? -2.831 0.273 -8.191 1.00 89.75 119 SER A N 1
ATOM 928 C CA . SER A 1 119 ? -4.270 0.193 -7.935 1.00 89.75 119 SER A CA 1
ATOM 929 C C . SER A 1 119 ? -4.556 -0.345 -6.527 1.00 89.75 119 SER A C 1
ATOM 931 O O . SER A 1 119 ? -5.330 0.254 -5.778 1.00 89.75 119 SER A O 1
ATOM 933 N N . ALA A 1 120 ? -3.861 -1.407 -6.098 1.00 90.56 120 ALA A N 1
ATOM 934 C CA . ALA A 1 120 ? -3.994 -1.946 -4.743 1.00 90.56 120 ALA A CA 1
ATOM 935 C C . ALA A 1 120 ? -3.524 -0.956 -3.659 1.00 90.56 120 ALA A C 1
ATOM 937 O O . ALA A 1 120 ? -4.205 -0.795 -2.644 1.00 90.56 120 ALA A O 1
ATOM 938 N N . VAL A 1 121 ? -2.400 -0.265 -3.883 1.00 90.19 121 VAL A N 1
ATOM 939 C CA . VAL A 1 121 ? -1.877 0.781 -2.981 1.00 90.19 121 VAL A CA 1
ATOM 940 C C . VAL A 1 121 ? -2.885 1.925 -2.852 1.00 90.19 121 VAL A C 1
ATOM 942 O O . VAL A 1 121 ? -3.266 2.290 -1.738 1.00 90.19 121 VAL A O 1
ATOM 945 N N . THR A 1 122 ? -3.385 2.434 -3.980 1.00 86.38 122 THR A N 1
ATOM 946 C CA . THR A 1 122 ? -4.368 3.529 -4.026 1.00 86.38 122 THR A CA 1
ATOM 947 C C . THR A 1 122 ? -5.673 3.122 -3.350 1.00 86.38 122 THR A C 1
ATOM 949 O O . THR A 1 122 ? -6.190 3.852 -2.506 1.00 86.38 122 THR A O 1
ATOM 952 N N . GLY A 1 123 ? -6.191 1.932 -3.664 1.00 85.38 123 GLY A N 1
ATOM 953 C CA . GLY A 1 123 ? -7.416 1.403 -3.067 1.00 85.38 123 GLY A CA 1
ATOM 954 C C . GLY A 1 123 ? -7.301 1.242 -1.550 1.00 85.38 123 GLY A C 1
ATOM 955 O O . GLY A 1 123 ? -8.231 1.584 -0.814 1.00 85.38 123 GLY A O 1
ATOM 956 N N . PHE A 1 124 ? -6.145 0.788 -1.058 1.00 85.62 124 PHE A N 1
ATOM 957 C CA . PHE A 1 124 ? -5.881 0.703 0.376 1.00 85.62 124 PHE A CA 1
ATOM 958 C C . PHE A 1 124 ? -5.770 2.091 1.026 1.00 85.62 124 PHE A C 1
ATOM 960 O O . PHE A 1 124 ? -6.334 2.324 2.099 1.00 85.62 124 PHE A O 1
ATOM 967 N N . TYR A 1 125 ? -5.093 3.036 0.369 1.00 77.31 125 TYR A N 1
ATOM 968 C CA . TYR A 1 125 ? -4.947 4.404 0.861 1.00 77.31 125 TYR A CA 1
ATOM 969 C C . TYR A 1 125 ? -6.298 5.129 0.952 1.00 77.31 125 TYR A C 1
ATOM 971 O O . TYR A 1 125 ? -6.644 5.657 2.011 1.00 77.31 125 TYR A O 1
ATOM 979 N N . LEU A 1 126 ? -7.116 5.068 -0.104 1.00 75.75 126 LEU A N 1
ATOM 980 C CA . LEU A 1 126 ? -8.473 5.624 -0.122 1.00 75.75 126 LEU A CA 1
ATOM 981 C C . LEU A 1 126 ? -9.355 5.003 0.963 1.00 75.75 126 LEU A C 1
ATOM 983 O O . LEU A 1 126 ? -10.076 5.723 1.654 1.00 75.75 126 LEU A O 1
ATOM 987 N N . ARG A 1 127 ? -9.254 3.687 1.189 1.00 75.62 127 ARG A N 1
ATOM 988 C CA . ARG A 1 127 ? -9.967 3.021 2.287 1.00 75.62 127 ARG A CA 1
ATOM 989 C C . ARG A 1 127 ? -9.612 3.633 3.642 1.00 75.62 127 ARG A C 1
ATOM 991 O O . ARG A 1 127 ? -10.520 3.911 4.418 1.00 75.62 127 ARG A O 1
ATOM 998 N N . GLY A 1 128 ? -8.335 3.893 3.918 1.00 72.06 128 GLY A N 1
ATOM 999 C CA . GLY A 1 128 ? -7.926 4.539 5.171 1.00 72.06 128 GLY A CA 1
ATOM 1000 C C . GLY A 1 128 ? -8.218 6.044 5.250 1.00 72.06 128 GLY A C 1
ATOM 1001 O O . GLY A 1 128 ? -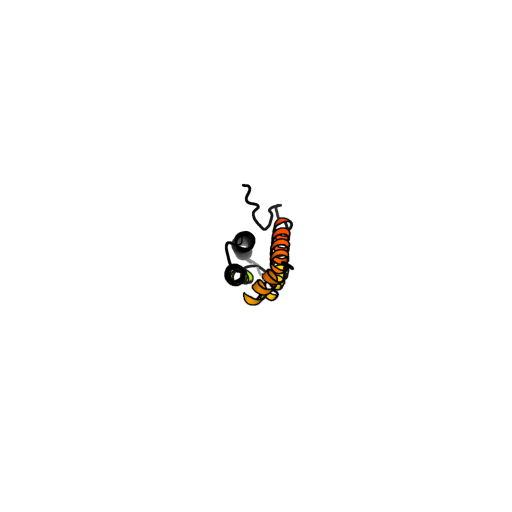8.229 6.602 6.348 1.00 72.06 128 GLY A O 1
ATOM 1002 N N . LEU A 1 129 ? -8.497 6.709 4.125 1.00 67.31 129 LEU A N 1
ATOM 1003 C CA . LEU A 1 129 ? -9.018 8.080 4.107 1.00 67.31 129 LEU A CA 1
ATOM 1004 C C . LEU A 1 129 ? -10.529 8.134 4.370 1.00 67.31 129 LEU A C 1
ATOM 1006 O O . LEU A 1 129 ? -10.994 9.040 5.055 1.00 67.31 129 LEU A O 1
ATOM 1010 N N . VAL A 1 130 ? -11.294 7.170 3.855 1.00 65.88 130 VAL A N 1
ATOM 1011 C CA . VAL A 1 130 ? -12.761 7.137 3.990 1.00 65.88 130 VAL A CA 1
ATOM 1012 C C . VAL A 1 130 ? -13.199 6.501 5.311 1.00 65.88 130 VAL A C 1
ATOM 1014 O O . VAL A 1 130 ? -14.165 6.956 5.926 1.00 65.88 130 VAL A O 1
ATOM 1017 N N . GLN A 1 131 ? -12.490 5.473 5.785 1.00 65.31 131 GLN A N 1
ATOM 1018 C CA . GLN A 1 131 ? -12.785 4.855 7.073 1.00 65.31 131 GLN A CA 1
ATOM 1019 C C . GLN A 1 131 ? -12.397 5.810 8.213 1.00 65.31 131 GLN A C 1
ATOM 1021 O O . GLN A 1 131 ? -11.227 6.139 8.437 1.00 65.31 131 GLN A O 1
ATOM 1026 N N . ARG A 1 132 ? -13.423 6.265 8.934 1.00 54.91 132 ARG A N 1
ATOM 1027 C CA . ARG A 1 132 ? -13.292 7.132 10.105 1.00 54.91 132 ARG A CA 1
ATOM 1028 C C . ARG A 1 132 ? -13.022 6.284 11.346 1.00 54.91 132 ARG A C 1
ATOM 1030 O O . ARG A 1 132 ? -13.652 5.247 11.533 1.00 54.91 132 ARG A O 1
ATOM 1037 N N . LYS A 1 133 ? -12.119 6.746 12.209 1.00 59.69 133 LYS A N 1
ATOM 1038 C CA . LYS A 1 133 ? -12.070 6.299 13.608 1.00 59.69 133 LYS A CA 1
ATOM 1039 C C . LYS A 1 133 ? -13.244 6.897 14.386 1.00 59.69 133 LYS A C 1
ATOM 1041 O O . LYS A 1 133 ? -13.826 7.900 13.955 1.00 59.69 133 LYS A O 1
ATOM 1046 N N . GLU A 1 134 ? -13.549 6.323 15.550 1.00 52.62 134 GLU A N 1
ATOM 1047 C CA . GLU A 1 134 ? -14.406 6.974 16.548 1.00 52.62 134 GLU A CA 1
ATOM 1048 C C . GLU A 1 134 ? -13.937 8.426 16.759 1.00 52.62 134 GLU A C 1
ATOM 1050 O O . GLU A 1 134 ? -12.745 8.694 16.923 1.00 52.62 134 GLU A O 1
ATOM 1055 N N . GLY A 1 135 ? -14.862 9.388 16.655 1.00 48.81 135 GLY A N 1
ATOM 1056 C CA . GLY A 1 135 ? -14.542 10.820 16.748 1.00 48.81 135 GLY A CA 1
ATOM 1057 C C . GLY A 1 135 ? -14.196 11.530 15.427 1.00 48.81 135 GLY A C 1
ATOM 1058 O O . GLY A 1 135 ? -13.573 12.589 15.453 1.00 48.81 135 GLY A O 1
ATOM 1059 N N . ALA A 1 136 ? -14.604 10.985 14.274 1.00 52.00 136 ALA A N 1
ATOM 1060 C CA . ALA A 1 136 ? -14.602 11.656 12.961 1.00 52.00 136 ALA A CA 1
ATOM 1061 C C . ALA A 1 136 ? -13.230 11.987 12.329 1.00 52.00 136 ALA A C 1
ATOM 1063 O O . ALA A 1 136 ? -13.175 12.709 11.332 1.00 52.00 136 ALA A O 1
ATOM 1064 N N . LYS A 1 137 ? -12.126 11.423 12.836 1.00 59.16 137 LYS A N 1
ATOM 1065 C CA . LYS A 1 137 ? -10.793 11.538 12.214 1.00 59.16 137 LYS A CA 1
ATOM 1066 C C . LYS A 1 137 ? -10.555 10.394 11.222 1.00 59.16 137 LYS A C 1
ATOM 1068 O O . LYS A 1 137 ? -10.874 9.242 11.512 1.00 59.16 137 LYS A O 1
ATOM 1073 N N . THR A 1 138 ? -9.994 10.705 10.055 1.00 58.69 138 THR A N 1
ATOM 1074 C CA . THR A 1 138 ? -9.573 9.710 9.054 1.00 58.69 138 THR A CA 1
ATOM 1075 C C . THR A 1 138 ? -8.425 8.856 9.603 1.00 58.69 138 THR A C 1
ATOM 1077 O O . THR A 1 138 ? -7.617 9.337 10.404 1.00 58.69 138 THR A O 1
ATOM 1080 N N . MET A 1 139 ? -8.337 7.580 9.212 1.00 62.78 139 MET A N 1
ATOM 1081 C CA . MET A 1 139 ? -7.259 6.700 9.691 1.00 62.78 139 MET A CA 1
ATOM 1082 C C . MET A 1 139 ? -5.883 7.102 9.164 1.00 62.78 139 MET A C 1
ATOM 1084 O O . MET A 1 139 ? -4.895 6.972 9.891 1.00 62.78 139 MET A O 1
ATOM 1088 N N . PHE A 1 140 ? -5.816 7.625 7.940 1.00 62.97 140 PHE A N 1
ATOM 1089 C CA . PHE A 1 140 ? -4.616 8.282 7.435 1.00 62.97 140 PHE A CA 1
ATOM 1090 C C . PHE A 1 140 ? -4.741 9.800 7.563 1.00 62.97 140 PHE A C 1
ATOM 1092 O O . PHE A 1 140 ? -5.776 10.361 7.194 1.00 62.97 140 PHE A O 1
ATOM 1099 N N . PRO A 1 141 ? -3.714 10.488 8.097 1.00 54.66 141 PRO A N 1
ATOM 1100 C CA . PRO A 1 141 ? -3.740 11.937 8.187 1.00 54.66 141 PRO A CA 1
ATOM 1101 C C . PRO A 1 141 ? -3.724 12.532 6.777 1.00 54.66 141 PRO A C 1
ATOM 1103 O O . PRO A 1 141 ? -2.779 12.311 6.022 1.00 54.66 141 PRO A O 1
ATOM 1106 N N . ILE A 1 142 ? -4.744 13.324 6.444 1.00 54.62 142 ILE A N 1
ATOM 1107 C CA . ILE A 1 142 ? -4.694 14.219 5.287 1.00 54.62 142 ILE A CA 1
ATOM 1108 C C . ILE A 1 142 ? -3.733 15.341 5.670 1.00 54.62 142 ILE A C 1
ATOM 1110 O O . ILE A 1 142 ? -4.072 16.209 6.477 1.00 54.62 142 ILE A O 1
ATOM 1114 N N . ARG A 1 143 ? -2.509 15.317 5.139 1.00 50.00 143 ARG A N 1
ATOM 1115 C CA . ARG A 1 143 ? -1.654 16.504 5.199 1.00 50.00 143 ARG A CA 1
ATOM 1116 C C . ARG A 1 143 ? -2.262 17.529 4.250 1.00 50.00 143 ARG A C 1
ATOM 1118 O O . ARG A 1 143 ? -2.324 17.283 3.051 1.00 50.00 143 ARG A O 1
ATOM 1125 N N . ARG A 1 144 ? -2.766 18.638 4.796 1.00 37.50 144 ARG A N 1
ATOM 1126 C CA . ARG A 1 144 ? -3.047 19.820 3.978 1.00 37.50 144 ARG A CA 1
ATOM 1127 C C . ARG A 1 144 ? -1.703 20.359 3.456 1.00 37.50 144 ARG A C 1
ATOM 1129 O O . ARG A 1 144 ? -0.730 20.250 4.209 1.00 37.50 144 ARG A O 1
ATOM 1136 N N . PRO A 1 145 ? -1.644 20.823 2.196 1.00 40.84 145 PRO A N 1
ATOM 1137 C CA . PRO A 1 145 ? -0.454 21.474 1.656 1.00 40.84 145 PRO A CA 1
ATOM 1138 C C . PRO A 1 145 ? -0.056 22.693 2.492 1.00 40.84 145 PRO A C 1
ATOM 1140 O O . PRO A 1 145 ? -0.962 23.312 3.101 1.00 40.84 145 PRO A O 1
#

Secondary structure (DSSP, 8-state):
----PPP-----HHHHHHHHHHHHHHHHHHHHHHHHHHHHHHHHHHHHHHHHHHHHTTSS-HHHHHHHHHHHHHHHHHHHTTS-TTSTTHHHHHHHHHH--SHHHHHHHHHTS--HHHHHHHHHHHHHHHSBPTTS-BSS-----